Protein AF-A0A971YRK5-F1 (afdb_monomer)

Foldseek 3Di:
DDPPPPVVPLVVVVVVVVVVPDDDDLCVLVVSLVVVLVVLLVVVVVPDDPVLLVVLLVVLVVVLVVVVVVVVVVVVVVVVCCVPPVVDPDDDPSVVSVVVSVVSSVSSVSSSVSSNDDD

Sequence (119 aa):
MMLQCRSRTGWFGFLGFLGSYSDEPQFVFFAFFGFFSFCLVRDLAREMPEEQVMERYQRADSTMLKFYQLLLAALFVLAVLNETIFRIQSVSMKIVEFVIAFLFAFSLILRSYLIYRRD

Secondary structure (DSSP, 8-state):
------HHHHHHHHHHHTT-TTTS-THHHHHHHHHHHHHHHHHHHHHS-HHHHHHHHHHHHHHHHHHHHHHHHHHHHHHHHIIIII-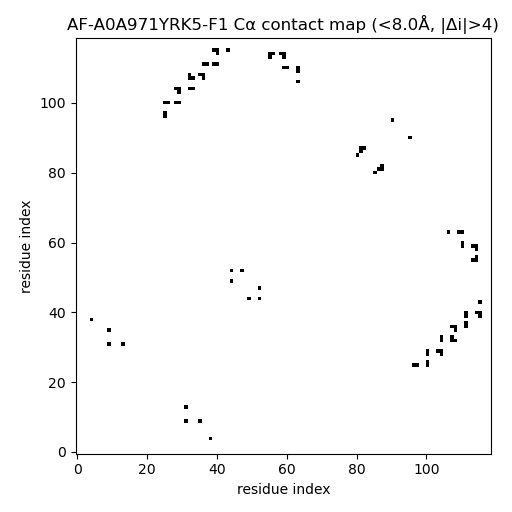-----HHHHHHHHHHHHHHHHHHHHHHHH---

Mean predicted aligned error: 10.76 Å

Solvent-accessible surface area (backbone atoms only — not comparable to full-atom values): 6943 Å² total; per-residue (Å²): 132,84,83,75,83,58,73,68,61,54,56,53,49,56,60,57,53,72,72,5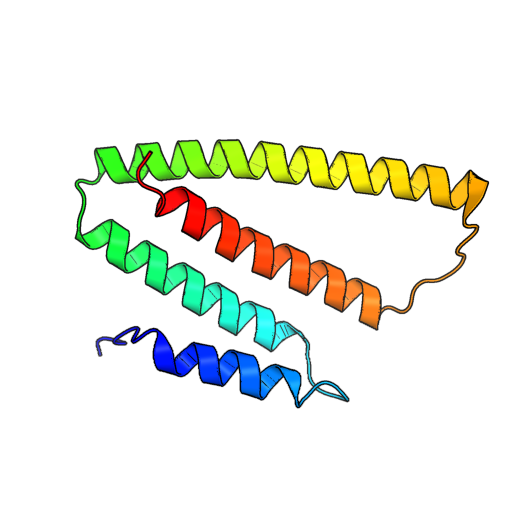5,76,85,86,64,74,72,63,58,56,48,56,54,37,50,53,52,28,50,51,60,47,52,57,53,61,73,77,50,62,68,70,66,50,51,54,33,49,53,53,23,52,56,50,49,51,53,50,52,52,50,51,50,50,52,52,51,51,50,53,58,41,28,77,75,72,66,64,75,87,78,76,62,65,73,57,54,53,47,51,53,48,49,53,52,34,49,51,43,46,50,42,37,47,46,47,66,54,90,124

Structure (mmCIF, N/CA/C/O backbone):
data_AF-A0A971YRK5-F1
#
_entry.id   AF-A0A971YRK5-F1
#
loop_
_atom_site.group_PDB
_atom_site.id
_atom_site.type_symbol
_atom_site.label_atom_id
_atom_site.label_alt_id
_atom_site.label_comp_id
_atom_site.label_asym_id
_atom_site.label_entity_id
_atom_site.label_seq_id
_atom_site.pdbx_PDB_ins_code
_atom_site.Cartn_x
_atom_site.Cartn_y
_atom_site.Cartn_z
_atom_site.occupancy
_atom_site.B_iso_or_equiv
_atom_site.auth_seq_id
_atom_site.auth_comp_id
_atom_site.auth_asym_id
_atom_site.auth_atom_id
_atom_site.pdbx_PDB_model_num
ATOM 1 N N . MET A 1 1 ? 4.372 -17.917 -24.460 1.00 29.80 1 MET A N 1
ATOM 2 C CA . MET A 1 1 ? 3.050 -17.263 -24.574 1.00 29.80 1 MET A CA 1
ATOM 3 C C . MET A 1 1 ? 3.176 -15.868 -23.966 1.00 29.80 1 MET A C 1
ATOM 5 O O . MET A 1 1 ? 3.303 -15.746 -22.756 1.00 29.80 1 MET A O 1
ATOM 9 N N . MET A 1 2 ? 3.331 -14.833 -24.797 1.00 30.42 2 MET A N 1
ATOM 10 C CA . MET A 1 2 ? 3.553 -13.460 -24.324 1.00 30.42 2 MET A CA 1
ATOM 11 C C . MET A 1 2 ? 2.219 -12.876 -23.852 1.00 30.42 2 MET A C 1
ATOM 13 O O . MET A 1 2 ? 1.373 -12.536 -24.672 1.00 30.42 2 MET A O 1
ATOM 17 N N . LEU A 1 3 ? 2.019 -12.771 -22.535 1.00 42.72 3 LEU A N 1
ATOM 18 C CA . LEU A 1 3 ? 0.928 -11.973 -21.973 1.00 42.72 3 LEU A CA 1
ATOM 19 C C . LEU A 1 3 ? 1.206 -10.501 -22.300 1.00 42.72 3 LEU A C 1
ATOM 21 O O . LEU A 1 3 ? 2.028 -9.836 -21.659 1.00 42.72 3 LEU A O 1
ATOM 25 N N . GLN A 1 4 ? 0.563 -10.046 -23.372 1.00 45.22 4 GLN A N 1
ATOM 26 C CA . GLN A 1 4 ? 0.526 -8.666 -23.825 1.00 45.22 4 GLN A CA 1
ATOM 27 C C . GLN A 1 4 ? -0.297 -7.875 -22.808 1.00 45.22 4 GLN A C 1
ATOM 29 O O . GLN A 1 4 ? -1.524 -7.966 -22.776 1.00 45.22 4 GLN A O 1
ATOM 34 N N . CYS A 1 5 ? 0.390 -7.142 -21.932 1.00 53.69 5 CYS A N 1
ATOM 35 C CA . CYS A 1 5 ? -0.228 -6.379 -20.854 1.00 53.69 5 CYS A CA 1
ATOM 36 C C . CYS A 1 5 ? -0.843 -5.085 -21.405 1.00 53.69 5 CYS A C 1
ATOM 38 O O . CYS A 1 5 ? -0.335 -3.981 -21.243 1.00 53.69 5 CYS A O 1
ATOM 40 N N . ARG A 1 6 ? -1.939 -5.232 -22.155 1.00 53.00 6 ARG A N 1
ATOM 41 C CA . ARG A 1 6 ? -2.674 -4.114 -22.748 1.00 53.00 6 ARG A CA 1
ATOM 42 C C . ARG A 1 6 ? -3.538 -3.481 -21.652 1.00 53.00 6 ARG A C 1
ATOM 44 O O . ARG A 1 6 ? -4.535 -4.062 -21.231 1.00 53.00 6 ARG A O 1
ATOM 51 N N . SER A 1 7 ? -3.142 -2.291 -21.198 1.00 56.50 7 SER A N 1
ATOM 52 C CA . SER A 1 7 ? -3.671 -1.576 -20.018 1.00 56.50 7 SER A CA 1
ATOM 53 C C . SER A 1 7 ? -5.200 -1.445 -19.926 1.00 56.50 7 SER A C 1
ATOM 55 O O . SER A 1 7 ? -5.738 -1.320 -18.828 1.00 56.50 7 SER A O 1
ATOM 57 N N . ARG A 1 8 ? -5.925 -1.517 -21.051 1.00 50.97 8 ARG A N 1
ATOM 58 C CA . ARG A 1 8 ? -7.393 -1.420 -21.074 1.00 50.97 8 ARG A CA 1
ATOM 59 C C . ARG A 1 8 ? -8.093 -2.594 -20.397 1.00 50.97 8 ARG A C 1
ATOM 61 O O . ARG A 1 8 ? -9.108 -2.377 -19.747 1.00 50.97 8 ARG A O 1
ATOM 68 N N . THR A 1 9 ? -7.587 -3.818 -20.530 1.00 55.94 9 THR A N 1
ATOM 69 C CA . THR A 1 9 ? -8.362 -5.007 -20.139 1.00 55.94 9 THR A CA 1
ATOM 70 C C . THR A 1 9 ? -8.472 -5.158 -18.630 1.00 55.94 9 THR A C 1
ATOM 72 O O . THR A 1 9 ? -9.519 -5.553 -18.130 1.00 55.94 9 THR A O 1
ATOM 75 N N . GLY A 1 10 ? -7.435 -4.798 -17.876 1.00 57.44 10 GLY A N 1
ATOM 76 C CA . GLY A 1 10 ? -7.557 -4.893 -16.427 1.00 57.44 10 GLY A CA 1
ATOM 77 C C . GLY A 1 10 ? -8.151 -3.668 -15.748 1.00 57.44 10 GLY A C 1
ATOM 78 O O . GLY A 1 10 ? -8.716 -3.846 -14.683 1.00 57.44 10 GLY A O 1
ATOM 79 N N . TRP A 1 11 ? -8.207 -2.485 -16.370 1.00 54.56 11 TRP A N 1
ATOM 80 C CA . TRP A 1 11 ? -9.091 -1.425 -15.854 1.00 54.56 11 TRP A CA 1
ATOM 81 C C . TRP A 1 11 ? -10.559 -1.893 -15.788 1.00 54.56 11 TRP A C 1
ATOM 83 O O . TRP A 1 11 ? -11.249 -1.662 -14.798 1.00 54.56 11 TRP A O 1
ATOM 93 N N . PHE A 1 12 ? -11.012 -2.641 -16.802 1.00 54.62 12 PHE A N 1
ATOM 94 C CA . PHE A 1 12 ? -12.331 -3.284 -16.785 1.00 54.62 12 PHE A CA 1
ATOM 95 C C . PHE A 1 12 ? -12.426 -4.445 -15.788 1.00 54.62 12 PHE A C 1
ATOM 97 O O . PHE A 1 12 ? -13.474 -4.615 -15.174 1.00 54.62 12 PHE A O 1
ATOM 104 N N . GLY A 1 13 ? -11.337 -5.190 -15.567 1.00 57.41 13 GLY A N 1
ATOM 105 C CA . GLY A 1 13 ? -11.248 -6.156 -14.467 1.00 57.41 13 GLY A CA 1
ATOM 106 C C . GLY A 1 13 ? -11.493 -5.494 -13.108 1.00 57.41 13 GLY A C 1
ATOM 107 O O . GLY A 1 13 ? -12.375 -5.920 -12.375 1.00 57.41 13 GLY A O 1
ATOM 108 N N . PHE A 1 14 ? -10.798 -4.391 -12.814 1.00 56.88 14 PHE A N 1
ATOM 109 C CA . PHE A 1 14 ? -10.948 -3.621 -11.574 1.00 56.88 14 PHE A CA 1
ATOM 110 C C . PHE A 1 14 ? -12.379 -3.100 -11.352 1.00 56.88 14 PHE A C 1
ATOM 112 O O . PHE A 1 14 ? -12.919 -3.230 -10.255 1.00 56.88 14 PHE A O 1
ATOM 119 N N . LEU A 1 15 ? -13.019 -2.560 -12.397 1.00 55.59 15 LEU A N 1
ATOM 120 C CA . LEU A 1 15 ? -14.409 -2.089 -12.331 1.00 55.59 15 LEU A CA 1
ATOM 121 C C . LEU A 1 15 ? -15.420 -3.230 -12.139 1.00 55.59 15 LEU A C 1
ATOM 123 O O . LEU A 1 15 ? -16.407 -3.045 -11.432 1.00 55.59 15 LEU A O 1
ATOM 127 N N . GLY A 1 16 ? -15.168 -4.409 -12.718 1.00 55.34 16 GLY A N 1
ATOM 128 C CA . GLY A 1 16 ? -15.984 -5.605 -12.489 1.00 55.34 16 GLY A CA 1
ATOM 129 C C . GLY A 1 16 ? -15.929 -6.106 -11.040 1.00 55.34 16 GLY A C 1
ATOM 130 O O . GLY A 1 16 ? -16.928 -6.604 -10.530 1.00 55.34 16 GLY A O 1
ATOM 131 N N . PHE A 1 17 ? -14.803 -5.908 -10.344 1.00 57.03 17 PHE A N 1
ATOM 132 C CA . PHE A 1 17 ? -14.632 -6.334 -8.948 1.00 57.03 17 PHE A CA 1
ATOM 133 C C . PHE A 1 17 ? -15.313 -5.423 -7.921 1.00 57.03 17 PHE A C 1
ATOM 135 O O . PHE A 1 17 ? -15.726 -5.906 -6.869 1.00 57.03 17 PHE A O 1
ATOM 142 N N . LEU A 1 18 ? -15.509 -4.133 -8.222 1.00 55.44 18 LEU A N 1
ATOM 143 C CA . LEU A 1 18 ? -16.277 -3.224 -7.356 1.00 55.44 18 LEU A CA 1
ATOM 144 C C . LEU A 1 18 ? -17.750 -3.657 -7.198 1.00 55.44 18 LEU A C 1
ATOM 146 O O . LEU A 1 18 ? -18.390 -3.275 -6.222 1.00 55.44 18 LEU A O 1
ATOM 150 N N . GLY A 1 19 ? -18.274 -4.468 -8.126 1.00 50.16 19 GLY A N 1
ATOM 151 C CA . GLY A 1 19 ? -19.641 -4.996 -8.089 1.00 50.16 19 GLY A CA 1
ATOM 152 C C . GLY A 1 19 ? -19.848 -6.264 -7.246 1.00 50.16 19 GLY A C 1
ATOM 153 O O . GLY A 1 19 ? -20.990 -6.555 -6.907 1.00 50.16 19 GLY A O 1
ATOM 154 N N . SER A 1 20 ? -18.791 -7.001 -6.870 1.00 50.06 20 SER A N 1
ATOM 155 C CA . SER A 1 20 ? -18.884 -8.313 -6.181 1.00 50.06 20 SER A CA 1
ATOM 156 C C . SER A 1 20 ? -18.609 -8.217 -4.669 1.00 50.06 20 SER A C 1
ATOM 158 O O . SER A 1 20 ? -17.910 -9.033 -4.075 1.00 50.06 20 SER A O 1
ATOM 160 N N . TYR A 1 21 ? -19.097 -7.154 -4.025 1.00 54.12 21 TYR A N 1
ATOM 161 C CA . TYR A 1 21 ? -18.654 -6.766 -2.677 1.00 54.12 21 TYR A CA 1
ATOM 162 C C . TYR A 1 21 ? -19.354 -7.486 -1.511 1.00 54.12 21 TYR A C 1
ATOM 164 O O . TYR A 1 21 ? -19.055 -7.195 -0.352 1.00 54.12 21 TYR A O 1
ATOM 172 N N . SER A 1 22 ? -20.293 -8.397 -1.781 1.00 55.94 22 SER A N 1
ATOM 173 C CA . SER A 1 22 ? -21.124 -8.969 -0.713 1.00 55.94 22 SER A CA 1
ATOM 174 C C . SER A 1 22 ? -20.543 -10.219 -0.048 1.00 55.94 22 SER A C 1
ATOM 176 O O . SER A 1 22 ? -20.609 -10.287 1.178 1.00 55.94 22 SER A O 1
ATOM 178 N N . ASP A 1 23 ? -19.922 -11.156 -0.783 1.00 58.84 23 ASP A N 1
ATOM 179 C CA . ASP A 1 23 ? -19.609 -12.491 -0.225 1.00 58.84 23 ASP A CA 1
ATOM 180 C C . ASP A 1 23 ? -18.303 -13.156 -0.720 1.00 58.84 23 ASP A C 1
ATOM 182 O O . ASP A 1 23 ? -18.013 -14.291 -0.340 1.00 58.84 23 ASP A O 1
ATOM 186 N N . GLU A 1 24 ? -17.476 -12.484 -1.530 1.00 58.00 24 GLU A N 1
ATOM 187 C CA . GLU A 1 24 ? -16.264 -13.087 -2.111 1.00 58.00 24 GLU A CA 1
ATOM 188 C C . GLU A 1 24 ? -14.951 -12.696 -1.399 1.00 58.00 24 GLU A C 1
ATOM 190 O O . GLU A 1 24 ? -14.825 -11.597 -0.846 1.00 58.00 24 GLU A O 1
ATOM 195 N N . PRO A 1 25 ? -13.936 -13.587 -1.404 1.00 58.22 25 PRO A N 1
ATOM 196 C CA . PRO A 1 25 ? -12.679 -13.365 -0.702 1.00 58.22 25 PRO A CA 1
ATOM 197 C C . PRO A 1 25 ? -11.879 -12.192 -1.285 1.00 58.22 25 PRO A C 1
ATOM 199 O O . PRO A 1 25 ? -11.539 -12.149 -2.468 1.00 58.22 25 PRO A O 1
ATOM 202 N N . GLN A 1 26 ? -11.461 -11.285 -0.402 1.00 61.81 26 GLN A N 1
ATOM 203 C CA . GLN A 1 26 ? -10.731 -10.053 -0.727 1.00 61.81 26 GLN A CA 1
ATOM 204 C C . GLN A 1 26 ? -9.322 -10.288 -1.325 1.00 61.81 26 GLN A C 1
ATOM 206 O O . GLN A 1 26 ? -8.676 -9.353 -1.796 1.00 61.81 26 GLN A O 1
ATOM 211 N N . PHE A 1 27 ? -8.849 -11.540 -1.374 1.00 61.91 27 PHE A N 1
ATOM 212 C CA . PHE A 1 27 ? -7.564 -11.943 -1.965 1.00 61.91 27 PHE A CA 1
ATOM 213 C C . PHE A 1 27 ? -7.468 -11.683 -3.475 1.00 61.91 27 PHE A C 1
ATOM 215 O O . PHE A 1 27 ? -6.369 -11.543 -4.016 1.00 61.91 27 PHE A O 1
ATOM 222 N N . VAL A 1 28 ? -8.600 -11.569 -4.170 1.00 64.50 28 VAL A N 1
ATOM 223 C CA . VAL A 1 28 ? -8.618 -11.312 -5.618 1.00 64.50 28 VAL A CA 1
ATOM 224 C C . VAL A 1 28 ? -8.067 -9.918 -5.953 1.00 64.50 28 VAL A C 1
ATOM 226 O O . VAL A 1 28 ? -7.373 -9.758 -6.959 1.00 64.50 28 VAL A O 1
ATOM 229 N N . PHE A 1 29 ? -8.251 -8.932 -5.064 1.00 64.00 29 PHE A N 1
ATOM 230 C CA . PHE A 1 29 ? -7.629 -7.610 -5.201 1.00 64.00 29 PHE A CA 1
ATOM 231 C C . PHE A 1 29 ? -6.098 -7.690 -5.177 1.00 64.00 29 PHE A C 1
ATOM 233 O O . PHE A 1 29 ? -5.434 -7.040 -5.985 1.00 64.00 29 PHE A O 1
ATOM 240 N N . PHE A 1 30 ? -5.527 -8.531 -4.310 1.00 64.94 30 PHE A N 1
ATOM 241 C CA . PHE A 1 30 ? -4.079 -8.741 -4.246 1.00 64.94 30 PHE A CA 1
ATOM 242 C C . PHE A 1 30 ? -3.534 -9.324 -5.550 1.00 64.94 30 PHE A C 1
ATOM 244 O O . PHE A 1 30 ? -2.542 -8.824 -6.082 1.00 64.94 30 PHE A O 1
ATOM 251 N N . ALA A 1 31 ? -4.196 -10.355 -6.083 1.00 68.06 31 ALA A N 1
ATOM 252 C CA . ALA A 1 31 ? -3.797 -10.984 -7.340 1.00 68.06 31 ALA A CA 1
ATOM 253 C C . ALA A 1 31 ? -3.862 -9.989 -8.508 1.00 68.06 31 ALA A C 1
ATOM 255 O O . ALA A 1 31 ? -2.936 -9.916 -9.318 1.00 68.06 31 ALA A O 1
ATOM 256 N N . PHE A 1 32 ? -4.921 -9.178 -8.556 1.00 69.50 32 PHE A N 1
ATOM 257 C CA . PHE A 1 32 ? -5.110 -8.164 -9.585 1.00 69.50 32 PHE A CA 1
ATOM 258 C C . PHE A 1 32 ? -4.016 -7.083 -9.543 1.00 69.50 32 PHE A C 1
ATOM 260 O O . PHE A 1 32 ? -3.322 -6.859 -10.539 1.00 69.50 32 PHE A O 1
ATOM 267 N N . PHE A 1 33 ? -3.811 -6.437 -8.394 1.00 69.38 33 PHE A N 1
ATOM 268 C CA . PHE A 1 33 ? -2.832 -5.353 -8.277 1.00 69.38 33 PHE A CA 1
ATOM 269 C C . PHE A 1 33 ? -1.382 -5.844 -8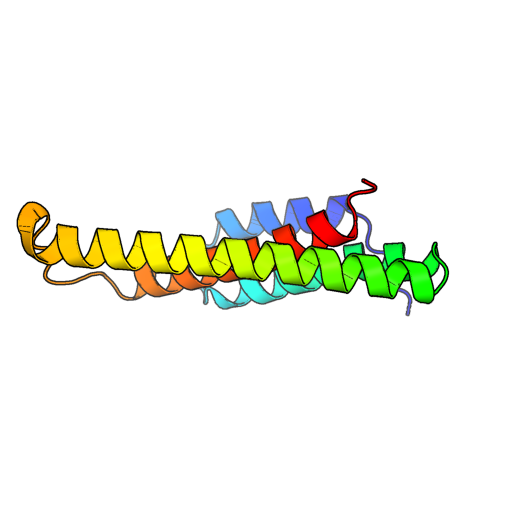.353 1.00 69.38 33 PHE A C 1
ATOM 271 O O . PHE A 1 33 ? -0.540 -5.166 -8.946 1.00 69.38 33 PHE A O 1
ATOM 278 N N . GLY A 1 34 ? -1.096 -7.045 -7.844 1.00 70.50 34 GLY A N 1
ATOM 279 C CA . GLY A 1 34 ? 0.200 -7.701 -8.014 1.00 70.50 34 GLY A CA 1
ATOM 280 C C . GLY A 1 34 ? 0.522 -7.993 -9.478 1.00 70.50 34 GLY A C 1
ATOM 281 O O . GLY A 1 34 ? 1.615 -7.668 -9.944 1.00 70.50 34 GLY A O 1
ATOM 282 N N . PHE A 1 35 ? -0.442 -8.522 -10.236 1.00 70.88 35 PHE A N 1
ATOM 283 C CA . PHE A 1 35 ? -0.271 -8.769 -11.669 1.00 70.88 35 PHE A CA 1
ATOM 284 C C . PHE A 1 35 ? -0.027 -7.470 -12.458 1.00 70.88 35 PHE A C 1
ATOM 286 O O . PHE A 1 35 ? 0.864 -7.412 -13.309 1.00 70.88 35 PHE A O 1
ATOM 293 N N . PHE A 1 36 ? -0.766 -6.402 -12.142 1.00 70.38 36 PHE A N 1
ATOM 294 C CA . PHE A 1 36 ? -0.582 -5.088 -12.768 1.00 70.38 36 PHE A CA 1
ATOM 295 C C . PHE A 1 36 ? 0.780 -4.460 -12.475 1.00 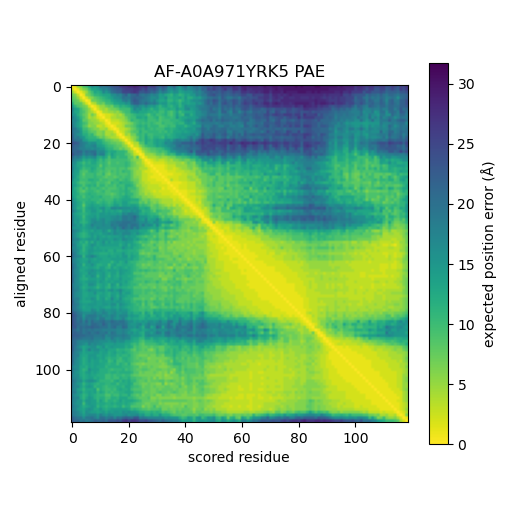70.38 36 PHE A C 1
ATOM 297 O O . PHE A 1 36 ? 1.453 -3.987 -13.395 1.00 70.38 36 PHE A O 1
ATOM 304 N N . SER A 1 37 ? 1.194 -4.488 -11.208 1.00 68.81 37 SER A N 1
ATOM 305 C CA . SER A 1 37 ? 2.516 -4.040 -10.764 1.00 68.81 37 SER A CA 1
ATOM 306 C C . SER A 1 37 ? 3.628 -4.768 -11.524 1.00 68.81 37 SER A C 1
ATOM 308 O O . SER A 1 37 ? 4.514 -4.127 -12.091 1.00 68.81 37 SER A O 1
ATOM 310 N N . PHE A 1 38 ? 3.535 -6.097 -11.619 1.00 69.00 38 PHE A N 1
ATOM 311 C CA . PHE A 1 38 ? 4.514 -6.917 -12.328 1.00 69.00 38 PHE A CA 1
ATOM 312 C C . PHE A 1 38 ? 4.651 -6.520 -13.802 1.00 69.00 38 PHE A C 1
ATOM 314 O O . PHE A 1 38 ? 5.766 -6.387 -14.306 1.00 69.00 38 PHE A O 1
ATOM 321 N N . CYS A 1 39 ? 3.533 -6.295 -14.493 1.00 68.94 39 CYS A N 1
ATOM 322 C CA . CYS A 1 39 ? 3.566 -5.892 -15.894 1.00 68.94 39 CYS A CA 1
ATOM 323 C C . CYS A 1 39 ? 4.219 -4.525 -16.121 1.00 68.94 39 CYS A C 1
ATOM 325 O O . CYS A 1 39 ? 5.053 -4.407 -17.016 1.00 68.94 39 CYS A O 1
ATOM 327 N N . LEU A 1 40 ? 3.884 -3.524 -15.301 1.00 66.88 40 LEU A N 1
ATOM 328 C CA . LEU A 1 40 ? 4.477 -2.184 -15.403 1.00 66.88 40 LEU A CA 1
ATOM 329 C C .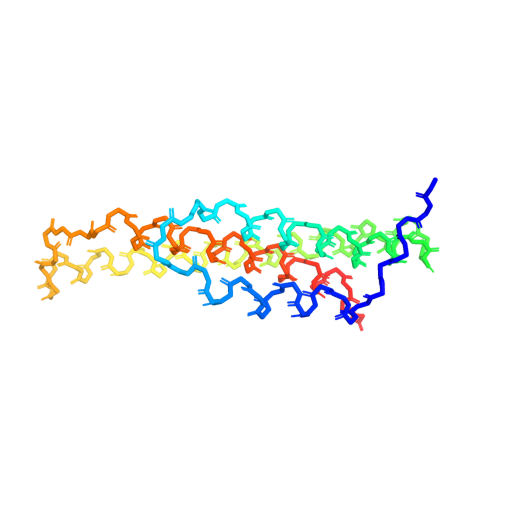 LEU A 1 40 ? 5.995 -2.217 -15.212 1.00 66.88 40 LEU A C 1
ATOM 331 O O . LEU A 1 40 ? 6.744 -1.580 -15.948 1.00 66.88 40 LEU A O 1
ATOM 335 N N . VAL A 1 41 ? 6.446 -2.989 -14.228 1.00 64.94 41 VAL A N 1
ATOM 336 C CA . VAL A 1 41 ? 7.861 -3.111 -13.882 1.00 64.94 41 VAL A CA 1
ATOM 337 C C . VAL A 1 41 ? 8.640 -3.902 -14.940 1.00 64.94 41 VAL A C 1
ATOM 339 O O . VAL A 1 41 ? 9.766 -3.541 -15.283 1.00 64.94 41 VAL A O 1
ATOM 342 N N . ARG A 1 42 ? 8.039 -4.958 -15.503 1.00 67.12 42 ARG A N 1
ATOM 343 C CA . ARG A 1 42 ? 8.664 -5.792 -16.541 1.00 67.12 42 ARG A CA 1
ATOM 344 C C . ARG A 1 42 ? 8.938 -5.020 -17.828 1.00 67.12 42 ARG A C 1
ATOM 346 O O . ARG A 1 42 ? 9.982 -5.229 -18.442 1.00 67.12 42 ARG A O 1
ATOM 353 N N . ASP A 1 43 ? 8.006 -4.172 -18.249 1.00 65.25 43 ASP A N 1
ATOM 354 C CA . ASP A 1 43 ? 8.180 -3.388 -19.472 1.00 65.25 43 ASP A CA 1
ATOM 355 C C . ASP A 1 43 ? 9.307 -2.352 -19.292 1.00 65.25 43 ASP A C 1
ATOM 357 O O . ASP A 1 43 ? 10.136 -2.192 -20.185 1.00 65.25 43 ASP A O 1
ATOM 361 N N . LEU A 1 44 ? 9.453 -1.776 -18.092 1.00 62.78 44 LEU A N 1
ATOM 362 C CA . LEU A 1 44 ? 10.557 -0.867 -17.767 1.00 62.78 44 LEU A CA 1
ATOM 363 C C . LEU A 1 44 ? 11.935 -1.556 -17.780 1.00 62.78 44 LEU A C 1
ATOM 365 O O . LEU A 1 44 ? 12.908 -0.988 -18.272 1.00 62.78 44 LEU A O 1
ATOM 369 N N . ALA A 1 45 ? 12.018 -2.792 -17.274 1.00 61.25 45 ALA A N 1
ATOM 370 C CA . ALA A 1 45 ? 13.256 -3.578 -17.260 1.00 61.25 45 ALA A CA 1
ATOM 371 C C . ALA A 1 45 ? 13.739 -3.980 -18.667 1.00 61.25 45 ALA A C 1
ATOM 373 O O . ALA A 1 45 ? 14.907 -4.312 -18.842 1.00 61.25 45 ALA A O 1
ATOM 374 N N . ARG A 1 46 ? 12.859 -3.956 -19.678 1.00 66.31 46 ARG A N 1
ATOM 375 C CA . ARG A 1 46 ? 13.227 -4.229 -21.078 1.00 66.31 46 ARG A CA 1
ATOM 376 C C . ARG A 1 46 ? 13.824 -3.027 -21.805 1.00 66.31 46 ARG A C 1
ATOM 378 O O . ARG A 1 46 ? 14.492 -3.225 -22.814 1.00 66.31 46 ARG A O 1
ATOM 385 N N . GLU A 1 47 ? 13.563 -1.810 -21.335 1.00 67.94 47 GLU A N 1
ATOM 386 C CA . GLU A 1 47 ? 13.942 -0.574 -22.031 1.00 67.94 47 GLU A CA 1
ATOM 387 C C . GLU A 1 47 ? 15.241 0.058 -21.506 1.00 67.94 47 GLU A C 1
ATOM 389 O O . GLU A 1 47 ? 15.774 0.963 -22.149 1.00 67.94 47 GLU A O 1
ATOM 394 N N . MET A 1 48 ? 15.765 -0.388 -20.358 1.00 65.62 48 MET A N 1
ATOM 395 C CA . MET A 1 48 ? 16.908 0.245 -19.688 1.00 65.62 48 MET A CA 1
ATOM 396 C C . MET A 1 48 ? 18.054 -0.725 -19.365 1.00 65.62 48 MET A C 1
ATOM 398 O O . MET A 1 48 ? 17.807 -1.903 -19.115 1.00 65.62 48 MET A O 1
ATOM 402 N N . PRO A 1 49 ? 19.309 -0.232 -19.332 1.00 76.25 49 PRO A N 1
ATOM 403 C CA . PRO A 1 49 ? 20.460 -1.009 -18.875 1.00 76.25 49 PRO A CA 1
ATOM 404 C C . PRO A 1 49 ? 20.347 -1.349 -17.379 1.00 76.25 49 PRO A C 1
ATOM 406 O O . PRO A 1 49 ? 19.835 -0.552 -16.590 1.00 76.25 49 PRO A O 1
ATOM 409 N N . GLU A 1 50 ? 20.855 -2.521 -16.986 1.00 74.81 50 GLU A N 1
ATOM 410 C CA . GLU A 1 50 ? 20.656 -3.116 -15.650 1.00 74.81 50 GLU A CA 1
ATOM 411 C C . GLU A 1 50 ? 21.096 -2.209 -14.487 1.00 74.81 50 GLU A C 1
ATOM 413 O O . GLU A 1 50 ? 20.426 -2.157 -13.455 1.00 74.81 50 GLU A O 1
ATOM 418 N N . GLU A 1 51 ? 22.171 -1.438 -14.667 1.00 77.25 51 GLU A N 1
ATOM 419 C CA . GLU A 1 51 ? 22.702 -0.512 -13.657 1.00 77.25 51 GLU A CA 1
ATOM 420 C C . GLU A 1 51 ? 21.693 0.593 -13.300 1.00 77.25 51 GLU A C 1
ATOM 422 O O . GLU A 1 51 ? 21.410 0.837 -12.126 1.00 77.25 51 GLU A O 1
ATOM 427 N N . GLN A 1 52 ? 21.062 1.202 -14.311 1.00 75.81 52 GLN A N 1
ATOM 428 C CA . GLN A 1 52 ? 20.053 2.250 -14.107 1.00 75.81 52 GLN A CA 1
ATOM 429 C C . GLN A 1 52 ? 18.757 1.689 -13.517 1.00 75.81 52 GLN A C 1
ATOM 431 O O . GLN A 1 52 ? 18.046 2.382 -12.787 1.00 75.81 52 GLN A O 1
ATOM 436 N N . VAL A 1 53 ? 18.435 0.432 -13.830 1.00 75.44 53 VAL A N 1
ATOM 437 C CA . VAL A 1 53 ? 17.291 -0.261 -13.237 1.00 75.44 53 VAL A CA 1
ATOM 438 C C . VAL A 1 53 ? 17.540 -0.453 -11.740 1.00 75.44 53 VAL A C 1
ATOM 440 O O . VAL A 1 53 ? 16.696 -0.062 -10.933 1.00 75.44 53 VAL A O 1
ATOM 443 N N . MET A 1 54 ? 18.712 -0.963 -11.352 1.00 79.62 54 MET A N 1
ATOM 444 C CA . MET A 1 54 ? 19.061 -1.213 -9.949 1.00 79.62 54 MET A CA 1
ATOM 445 C C . MET A 1 54 ? 18.984 0.055 -9.084 1.00 79.62 54 MET A C 1
ATOM 447 O O . MET A 1 54 ? 18.367 0.033 -8.016 1.00 79.62 54 MET A O 1
ATOM 451 N N . GLU A 1 55 ? 19.536 1.178 -9.551 1.00 82.75 55 GLU A N 1
ATOM 452 C CA . GLU A 1 55 ? 19.474 2.453 -8.818 1.00 82.75 55 GLU A CA 1
ATOM 453 C C . GLU A 1 55 ? 18.032 2.931 -8.588 1.00 82.75 55 GLU A C 1
ATOM 455 O O . GLU A 1 55 ? 17.685 3.413 -7.503 1.00 82.75 55 GLU A O 1
ATOM 460 N N . ARG A 1 56 ? 17.151 2.754 -9.581 1.00 79.25 56 ARG A N 1
ATOM 461 C CA . ARG A 1 56 ? 15.730 3.121 -9.461 1.00 79.25 56 ARG A CA 1
ATOM 462 C C . ARG A 1 56 ? 14.994 2.255 -8.454 1.00 79.25 56 ARG A C 1
ATOM 464 O O . ARG A 1 56 ? 14.197 2.783 -7.679 1.00 79.25 56 ARG A O 1
ATOM 471 N N . TYR A 1 57 ? 15.283 0.956 -8.424 1.00 82.31 57 TYR A N 1
ATOM 472 C CA . TYR A 1 57 ? 14.742 0.065 -7.399 1.00 82.31 57 TYR A CA 1
ATOM 473 C C . TYR A 1 57 ? 15.181 0.488 -6.000 1.00 82.31 57 TYR A C 1
ATOM 475 O O . TYR A 1 57 ? 14.336 0.620 -5.118 1.00 82.31 57 TYR A O 1
ATOM 483 N N . GLN A 1 58 ? 16.469 0.782 -5.805 1.00 85.12 58 GLN A N 1
ATOM 484 C CA . GLN A 1 58 ? 16.979 1.233 -4.508 1.00 85.12 58 GLN A CA 1
ATOM 485 C C . GLN A 1 58 ? 16.328 2.549 -4.061 1.00 85.12 58 GLN A C 1
ATOM 487 O O . GLN A 1 58 ? 15.907 2.685 -2.907 1.00 85.12 58 GLN A O 1
ATOM 492 N N . ARG A 1 59 ? 16.177 3.516 -4.975 1.00 86.06 59 ARG A N 1
ATOM 493 C CA . ARG A 1 59 ? 15.506 4.789 -4.676 1.00 86.06 59 ARG A CA 1
ATOM 494 C C . ARG A 1 59 ? 14.026 4.581 -4.342 1.00 86.06 59 ARG A C 1
ATOM 496 O O . ARG A 1 59 ? 13.542 5.154 -3.358 1.00 86.06 59 ARG A O 1
ATOM 503 N N . ALA A 1 60 ? 13.320 3.755 -5.111 1.00 86.19 60 ALA A N 1
ATOM 504 C CA . ALA A 1 60 ? 11.923 3.422 -4.850 1.00 86.19 60 ALA A CA 1
ATOM 505 C C . ALA A 1 60 ? 11.761 2.727 -3.492 1.00 86.19 60 ALA A C 1
ATOM 507 O O . ALA A 1 60 ? 10.913 3.139 -2.702 1.00 86.19 60 ALA A O 1
ATOM 508 N N . ASP A 1 61 ? 12.622 1.763 -3.167 1.00 86.44 61 ASP A N 1
ATOM 509 C CA . ASP A 1 61 ? 12.594 1.047 -1.890 1.00 86.44 61 ASP A CA 1
ATOM 510 C C . ASP A 1 61 ? 12.886 1.985 -0.710 1.00 86.44 61 ASP A C 1
ATOM 512 O O . ASP A 1 61 ? 12.175 1.949 0.296 1.00 86.44 61 ASP A O 1
ATOM 516 N N . SER A 1 62 ? 13.835 2.918 -0.850 1.00 87.75 62 SER A N 1
ATOM 517 C CA . SER A 1 62 ? 14.094 3.937 0.180 1.00 87.75 62 SER A CA 1
ATOM 518 C C . SER A 1 62 ? 12.884 4.851 0.430 1.00 87.75 62 SER A C 1
ATOM 520 O O . SER A 1 62 ? 12.595 5.229 1.567 1.00 87.75 62 SER A O 1
ATOM 522 N N . THR A 1 63 ? 12.134 5.182 -0.624 1.00 88.12 63 THR A N 1
ATOM 523 C CA . THR A 1 63 ? 10.915 5.994 -0.526 1.00 88.12 63 THR A CA 1
ATOM 524 C C . THR A 1 63 ? 9.771 5.190 0.089 1.00 88.12 63 THR A C 1
ATOM 526 O O . THR A 1 63 ? 9.048 5.704 0.942 1.00 88.12 63 THR A O 1
ATOM 529 N N . MET A 1 64 ? 9.647 3.911 -0.272 1.00 89.94 64 MET A N 1
ATOM 530 C CA . MET A 1 64 ? 8.680 2.994 0.330 1.00 89.94 64 MET A CA 1
ATOM 531 C C . MET A 1 64 ? 8.936 2.804 1.827 1.00 89.94 64 MET A C 1
ATOM 533 O O . MET A 1 64 ? 7.985 2.795 2.604 1.00 89.94 64 MET A O 1
ATOM 537 N N . LEU A 1 65 ? 10.198 2.738 2.262 1.00 89.69 65 LEU A N 1
ATOM 538 C CA . LEU A 1 65 ? 10.537 2.696 3.688 1.00 89.69 65 LEU A CA 1
ATOM 539 C C . LEU A 1 65 ? 10.033 3.938 4.432 1.00 89.69 65 LEU A C 1
ATOM 541 O O . LEU A 1 65 ? 9.404 3.799 5.480 1.00 89.69 65 LEU A O 1
ATOM 545 N N . LYS A 1 66 ? 10.230 5.140 3.874 1.00 91.19 66 LYS A N 1
ATOM 546 C CA . LYS A 1 66 ? 9.689 6.384 4.457 1.00 91.19 66 LYS A CA 1
ATOM 547 C C . LYS A 1 66 ? 8.161 6.365 4.517 1.00 91.19 66 LYS A C 1
ATOM 549 O O . LYS A 1 66 ? 7.582 6.787 5.515 1.00 91.19 66 LYS A O 1
ATOM 554 N N . PHE A 1 67 ? 7.506 5.851 3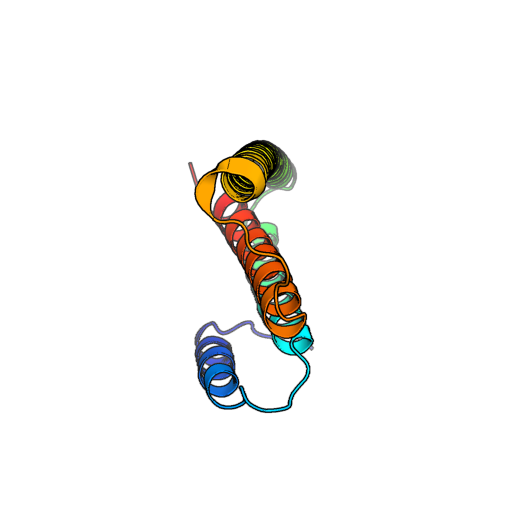.475 1.00 88.75 67 PHE A N 1
ATOM 555 C CA . PHE A 1 67 ? 6.054 5.672 3.458 1.00 88.75 67 PHE A CA 1
ATOM 556 C C . PHE A 1 67 ? 5.585 4.734 4.579 1.00 88.75 67 PHE A C 1
ATOM 558 O O . PHE A 1 67 ? 4.681 5.094 5.330 1.00 88.75 67 PHE A O 1
ATOM 565 N N . TYR A 1 68 ? 6.225 3.574 4.754 1.00 88.94 68 TYR A N 1
ATOM 566 C CA . TYR A 1 68 ? 5.879 2.641 5.830 1.00 88.94 68 TYR A CA 1
ATOM 567 C C . TYR A 1 68 ? 6.154 3.214 7.223 1.00 88.94 68 TYR A C 1
ATOM 569 O O . TYR A 1 68 ? 5.359 2.993 8.134 1.00 88.94 68 TYR A O 1
ATOM 577 N N . GLN A 1 69 ? 7.229 3.986 7.393 1.00 91.75 69 GLN A N 1
ATOM 578 C CA . GLN A 1 69 ? 7.507 4.697 8.644 1.00 91.75 69 GLN A CA 1
ATOM 579 C C . GLN A 1 69 ? 6.407 5.714 8.976 1.00 91.75 69 GLN A C 1
ATOM 581 O O . GLN A 1 69 ? 5.928 5.746 10.108 1.00 91.75 69 GLN A O 1
ATOM 586 N N . LEU A 1 70 ? 5.967 6.506 7.992 1.00 92.62 70 LEU A N 1
ATOM 587 C CA . LEU A 1 70 ? 4.858 7.449 8.164 1.00 92.62 70 LEU A CA 1
ATOM 588 C C . LEU A 1 70 ? 3.539 6.735 8.467 1.00 92.62 70 LEU A C 1
ATOM 590 O O . LEU A 1 70 ? 2.803 7.167 9.352 1.00 92.62 70 LEU A O 1
ATOM 594 N N . LEU A 1 71 ? 3.254 5.632 7.772 1.00 91.50 71 LEU A N 1
ATOM 595 C CA . LEU A 1 71 ? 2.067 4.816 8.015 1.00 91.50 71 LEU A CA 1
ATOM 596 C C . LEU A 1 71 ? 2.061 4.259 9.445 1.00 91.50 71 LEU A C 1
ATOM 598 O O . LEU A 1 71 ? 1.046 4.346 10.132 1.00 91.50 71 LEU A O 1
ATOM 602 N N . LEU A 1 72 ? 3.199 3.739 9.912 1.00 91.31 72 LEU A N 1
ATOM 603 C CA . LEU A 1 72 ? 3.351 3.242 11.277 1.00 91.31 72 LEU A CA 1
ATOM 604 C C . LEU A 1 72 ? 3.157 4.361 12.308 1.00 91.31 72 LEU A C 1
ATOM 606 O O . LEU A 1 72 ? 2.442 4.168 13.289 1.00 91.31 72 LEU A O 1
ATOM 610 N N . ALA A 1 73 ? 3.740 5.539 12.072 1.00 93.50 73 ALA A N 1
ATOM 611 C CA . ALA A 1 73 ? 3.557 6.699 12.939 1.00 93.50 73 ALA A CA 1
ATOM 612 C C . ALA A 1 73 ? 2.083 7.141 12.998 1.00 93.50 73 ALA A C 1
ATOM 614 O O . ALA A 1 73 ? 1.562 7.403 14.080 1.00 93.50 73 ALA A O 1
ATOM 615 N N . ALA A 1 74 ? 1.386 7.163 11.858 1.00 92.19 74 ALA A N 1
ATOM 616 C CA . ALA A 1 74 ? -0.036 7.489 11.796 1.00 92.19 74 ALA A CA 1
ATOM 617 C C . ALA A 1 74 ? -0.901 6.459 12.541 1.00 92.19 74 ALA A C 1
ATOM 619 O O . ALA A 1 74 ? -1.790 6.844 13.299 1.00 92.19 74 ALA A O 1
ATOM 620 N N . LEU A 1 75 ? -0.618 5.161 12.380 1.00 90.31 75 LEU A N 1
ATOM 621 C CA . LEU A 1 75 ? -1.299 4.093 13.120 1.00 90.31 75 LEU A CA 1
ATOM 622 C C . LEU A 1 75 ? -1.062 4.204 14.627 1.00 90.31 75 LEU A C 1
ATOM 624 O O . LEU A 1 75 ? -1.998 4.032 15.403 1.00 90.31 75 LEU A O 1
ATOM 628 N N . PHE A 1 76 ? 0.161 4.536 15.045 1.00 91.00 76 PHE A N 1
ATOM 629 C CA . PHE A 1 76 ? 0.483 4.753 16.453 1.00 91.00 76 PHE A CA 1
ATOM 630 C C . PHE A 1 76 ? -0.296 5.938 17.035 1.00 91.00 76 PHE A C 1
ATOM 632 O O . PHE A 1 76 ? -0.919 5.813 18.087 1.00 91.00 76 PHE A O 1
ATOM 639 N N . VAL A 1 77 ? -0.330 7.067 16.322 1.00 92.06 77 VAL A N 1
ATOM 640 C CA . VAL A 1 77 ? -1.127 8.237 16.716 1.00 92.06 77 VAL A CA 1
ATOM 641 C C . VAL A 1 77 ? -2.608 7.867 16.819 1.00 92.06 77 VAL A C 1
ATOM 643 O O . VAL A 1 77 ? -3.237 8.164 17.830 1.00 92.06 77 VAL A O 1
ATOM 646 N N . LEU A 1 78 ? -3.162 7.153 15.835 1.00 88.25 78 LEU A N 1
ATOM 647 C CA . LEU A 1 78 ? -4.549 6.681 15.879 1.00 88.25 78 LEU A CA 1
ATOM 648 C C . LEU A 1 78 ? -4.821 5.742 17.059 1.00 88.25 78 LEU A C 1
ATOM 650 O O . LEU A 1 78 ? -5.878 5.855 17.672 1.00 88.25 78 LEU A O 1
ATOM 654 N N . ALA A 1 79 ? -3.885 4.857 17.409 1.00 86.38 79 ALA A N 1
ATOM 655 C CA . ALA A 1 79 ? -4.017 3.979 18.570 1.00 86.38 79 ALA A CA 1
ATOM 656 C C . ALA A 1 79 ? -4.086 4.784 19.880 1.00 86.38 79 ALA A C 1
ATOM 658 O O . ALA A 1 79 ? -4.988 4.564 20.688 1.00 86.38 79 ALA A O 1
ATOM 659 N N . VAL A 1 80 ? -3.210 5.781 20.045 1.0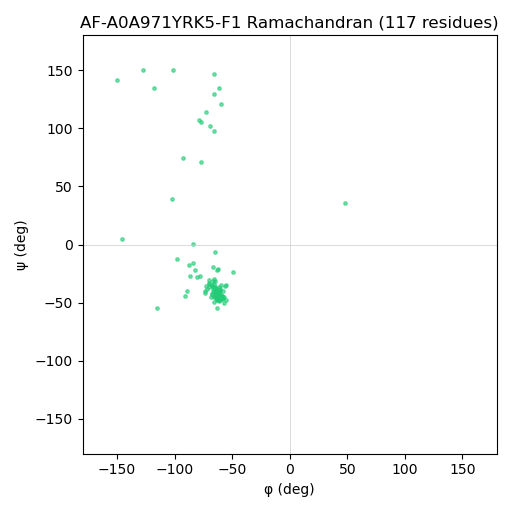0 89.00 80 VAL A N 1
ATOM 660 C CA . VAL A 1 80 ? -3.221 6.688 21.208 1.00 89.00 80 VAL A CA 1
ATOM 661 C C . VAL A 1 80 ? -4.509 7.521 21.257 1.00 89.00 80 VAL A C 1
ATOM 663 O O . VAL A 1 80 ? -5.119 7.677 22.319 1.00 89.00 80 VAL A O 1
ATOM 666 N N . LEU A 1 81 ? -4.973 8.037 20.113 1.00 88.38 81 LEU A N 1
ATOM 667 C CA . LEU A 1 81 ? -6.258 8.737 20.041 1.00 88.38 81 LEU A CA 1
ATOM 668 C C . LEU A 1 81 ? -7.444 7.805 20.313 1.00 88.38 81 LEU A C 1
ATOM 670 O O . LEU A 1 81 ? -8.470 8.261 20.816 1.00 88.38 81 LEU A O 1
ATOM 674 N N . ASN A 1 82 ? -7.341 6.518 19.984 1.00 87.19 82 ASN A N 1
ATOM 675 C CA . ASN A 1 82 ? -8.414 5.575 20.255 1.00 87.19 82 ASN A CA 1
ATOM 676 C C . ASN A 1 82 ? -8.604 5.354 21.756 1.00 87.19 82 ASN A C 1
ATOM 678 O O . ASN A 1 82 ? -9.738 5.379 22.230 1.00 87.19 82 ASN A O 1
ATOM 682 N N . GLU A 1 83 ? -7.516 5.209 22.513 1.00 83.00 83 GLU A N 1
ATOM 683 C CA . GLU A 1 83 ? -7.602 5.079 23.972 1.00 83.00 83 GLU A CA 1
ATOM 684 C C . GLU A 1 83 ? -8.133 6.349 24.650 1.00 83.00 83 GLU A C 1
ATOM 686 O O . GLU A 1 83 ? -8.859 6.273 25.641 1.00 83.00 83 GLU A O 1
ATOM 691 N N . THR A 1 84 ? -7.810 7.524 24.106 1.00 80.50 84 THR A N 1
ATOM 692 C CA . THR A 1 84 ? -8.132 8.810 24.742 1.00 80.50 84 THR A CA 1
ATOM 693 C C . THR A 1 84 ? -9.483 9.391 24.314 1.00 80.50 84 THR A C 1
ATOM 695 O O . THR A 1 84 ? -10.248 9.843 25.168 1.00 80.50 84 THR A O 1
ATOM 698 N N . ILE A 1 85 ? -9.797 9.371 23.014 1.00 81.00 85 ILE A N 1
ATOM 699 C CA . ILE A 1 85 ? -10.925 10.101 22.410 1.00 81.00 85 ILE A CA 1
ATOM 700 C C . ILE A 1 85 ? -11.971 9.148 21.828 1.00 81.00 85 ILE A C 1
ATOM 702 O O . ILE A 1 85 ? -13.146 9.254 22.176 1.00 81.00 85 ILE A O 1
ATOM 706 N N . PHE A 1 86 ? -11.576 8.232 20.937 1.00 80.69 86 PHE A N 1
ATOM 707 C CA . PHE A 1 86 ? -12.554 7.482 20.135 1.00 80.69 86 PHE A CA 1
ATOM 708 C C . PHE A 1 86 ? -13.200 6.303 20.878 1.00 80.69 86 PHE A C 1
ATOM 710 O O . PHE A 1 86 ? -14.341 5.959 20.575 1.00 80.69 86 PHE A O 1
ATOM 717 N N . ARG A 1 87 ? -12.504 5.701 21.854 1.00 81.44 87 ARG A N 1
ATOM 718 C CA . ARG A 1 87 ? -12.972 4.570 22.681 1.00 81.44 87 ARG A CA 1
ATOM 719 C C . ARG A 1 87 ? -13.588 3.420 21.870 1.00 81.44 87 ARG A C 1
ATOM 721 O O . ARG A 1 87 ? -14.544 2.780 22.312 1.00 81.44 87 ARG A O 1
ATOM 728 N N . ILE A 1 88 ? -13.053 3.142 20.683 1.00 79.31 88 ILE A N 1
ATOM 729 C CA . ILE A 1 88 ? -13.538 2.062 19.820 1.00 79.31 88 ILE A CA 1
ATOM 730 C C . ILE A 1 88 ? -13.103 0.735 20.445 1.00 79.31 88 ILE A C 1
ATOM 732 O O . ILE A 1 88 ? -11.910 0.442 20.522 1.00 79.31 88 ILE A O 1
ATOM 736 N N . GLN A 1 89 ? -14.076 -0.060 20.897 1.00 74.69 89 GLN A N 1
ATOM 737 C CA . GLN A 1 89 ? -13.837 -1.351 21.557 1.00 74.69 89 GLN A CA 1
ATOM 738 C C . GLN A 1 89 ? -13.697 -2.522 20.582 1.00 74.69 89 GLN A C 1
ATOM 740 O O . GLN A 1 89 ? -13.054 -3.516 20.904 1.00 74.69 89 GLN A O 1
ATOM 745 N N . SER A 1 90 ? -14.310 -2.438 19.401 1.00 78.00 90 SER A N 1
ATOM 746 C CA . SER A 1 90 ? -14.210 -3.493 18.396 1.00 78.00 90 SER A CA 1
ATOM 747 C C . SER A 1 90 ? -14.313 -2.923 16.988 1.00 78.00 90 SER A C 1
ATOM 749 O O . SER A 1 90 ? -15.075 -1.994 16.721 1.00 78.00 90 SER A O 1
ATOM 751 N N . VAL A 1 91 ? -13.520 -3.493 16.087 1.00 81.31 91 VAL A N 1
ATOM 752 C CA . VAL A 1 91 ? -13.563 -3.226 14.650 1.00 81.31 91 VAL A CA 1
ATOM 753 C C . VAL A 1 91 ? -13.914 -4.541 13.971 1.00 81.31 91 VAL A C 1
ATOM 755 O O . VAL A 1 91 ? -13.370 -5.588 14.318 1.00 81.31 91 VAL A O 1
ATOM 758 N N . SER A 1 92 ? -14.843 -4.502 13.016 1.00 85.00 92 SER A N 1
ATOM 759 C CA . SER A 1 92 ? -15.212 -5.696 12.257 1.00 85.00 92 SER A CA 1
ATOM 760 C C . SER A 1 92 ? -14.007 -6.241 11.491 1.00 85.00 92 SER A C 1
ATOM 762 O O . SER A 1 92 ? -13.318 -5.485 10.803 1.00 85.00 92 SER A O 1
ATOM 764 N N . MET A 1 93 ? -13.795 -7.558 11.549 1.00 78.94 93 MET A N 1
ATOM 765 C CA . MET A 1 93 ? -12.694 -8.223 10.843 1.00 78.94 93 MET A CA 1
ATOM 766 C C . MET A 1 93 ? -12.711 -7.923 9.337 1.00 78.94 93 MET A C 1
ATOM 768 O O . MET A 1 93 ? -11.662 -7.682 8.752 1.00 78.94 93 MET A O 1
ATOM 772 N N . LYS A 1 94 ? -13.902 -7.793 8.730 1.00 75.25 94 LYS A N 1
ATOM 773 C CA . LYS A 1 94 ? -14.054 -7.437 7.307 1.00 75.25 94 LYS A CA 1
ATOM 774 C C . LYS A 1 94 ? -13.425 -6.082 6.955 1.00 75.25 94 LYS A C 1
ATOM 776 O O . LYS A 1 94 ? -12.913 -5.910 5.852 1.00 75.25 94 LYS A O 1
ATOM 781 N N . ILE A 1 95 ? -13.481 -5.118 7.880 1.00 78.31 95 ILE A N 1
ATOM 782 C CA . ILE A 1 95 ? -12.890 -3.782 7.703 1.00 78.31 95 ILE A CA 1
ATOM 783 C C . ILE A 1 95 ? -11.369 -3.876 7.819 1.00 78.31 95 ILE A C 1
ATOM 785 O O . ILE A 1 95 ? -10.659 -3.270 7.022 1.00 78.31 95 ILE A O 1
ATOM 789 N N . VAL A 1 96 ? -10.870 -4.654 8.783 1.00 81.00 96 VAL A N 1
ATOM 790 C CA . VAL A 1 96 ? -9.429 -4.871 8.974 1.00 81.00 96 VAL A CA 1
ATOM 791 C C . VAL A 1 96 ? -8.818 -5.534 7.741 1.00 81.00 96 VAL A C 1
ATOM 793 O O . VAL A 1 96 ? -7.829 -5.033 7.208 1.00 81.00 96 VAL A O 1
ATOM 796 N N . GLU A 1 97 ? -9.439 -6.608 7.250 1.00 76.75 97 GLU A N 1
ATOM 797 C CA . GLU A 1 97 ? -9.021 -7.294 6.023 1.00 76.75 97 GLU A CA 1
ATOM 798 C C . GLU A 1 97 ? -8.998 -6.331 4.832 1.00 76.75 97 GLU A C 1
ATOM 800 O O . GLU A 1 97 ? -7.992 -6.260 4.122 1.00 76.75 97 GLU A O 1
ATOM 805 N N . PHE A 1 98 ? -10.044 -5.510 4.677 1.00 77.38 98 PHE A N 1
ATOM 806 C CA . PHE A 1 98 ? -10.124 -4.555 3.577 1.00 77.38 98 PHE A CA 1
ATOM 807 C C . PHE A 1 98 ? -9.014 -3.502 3.649 1.00 77.38 98 PHE A C 1
ATOM 809 O O . PHE A 1 98 ? -8.370 -3.216 2.641 1.00 77.38 98 PHE A O 1
ATOM 816 N N . VAL A 1 99 ? -8.755 -2.941 4.833 1.00 81.94 99 VAL A N 1
ATOM 817 C CA . VAL A 1 99 ? -7.701 -1.934 5.029 1.00 81.94 99 VAL A CA 1
ATOM 818 C C . VAL A 1 99 ? -6.323 -2.524 4.735 1.00 81.94 99 VAL A C 1
ATOM 820 O O . VAL A 1 99 ? -5.525 -1.886 4.047 1.00 81.94 99 VAL A O 1
ATOM 823 N N . ILE A 1 100 ? -6.045 -3.748 5.194 1.00 83.00 100 ILE A N 1
ATOM 824 C CA . ILE A 1 100 ? -4.778 -4.439 4.908 1.00 83.00 100 ILE A CA 1
ATOM 825 C C . ILE A 1 100 ? -4.639 -4.692 3.403 1.00 83.00 100 ILE A C 1
ATOM 827 O O . ILE A 1 100 ? -3.592 -4.392 2.824 1.00 83.00 100 ILE A O 1
ATOM 831 N N . ALA A 1 101 ? -5.695 -5.196 2.761 1.00 77.25 101 ALA A N 1
ATOM 832 C CA . ALA A 1 101 ? -5.715 -5.454 1.326 1.00 77.25 101 ALA A CA 1
ATOM 833 C C . ALA A 1 101 ? -5.483 -4.188 0.507 1.00 77.25 101 ALA A C 1
ATOM 835 O O . ALA A 1 101 ? -4.654 -4.172 -0.407 1.00 77.25 101 ALA A O 1
ATOM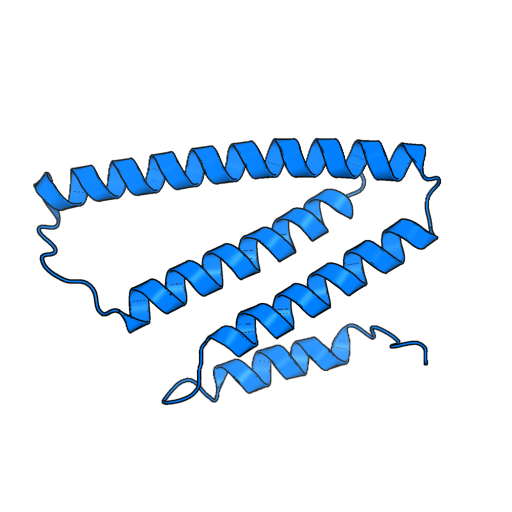 836 N N . PHE A 1 102 ? -6.164 -3.109 0.878 1.00 79.12 102 PHE A N 1
ATOM 837 C CA . PHE A 1 102 ? -6.014 -1.811 0.247 1.00 79.12 102 PHE A CA 1
ATOM 838 C C . PHE A 1 102 ? -4.593 -1.260 0.408 1.00 79.12 102 PHE A C 1
ATOM 840 O O . PHE A 1 102 ? -3.984 -0.852 -0.581 1.00 79.12 102 PHE A O 1
ATOM 847 N N . LEU A 1 103 ? -4.033 -1.284 1.622 1.00 84.69 103 LEU A N 1
ATOM 848 C CA . LEU A 1 103 ? -2.677 -0.792 1.886 1.00 84.69 103 LEU A CA 1
ATOM 849 C C . LEU A 1 103 ? -1.618 -1.583 1.115 1.00 84.69 103 LEU A C 1
ATOM 851 O O . LEU A 1 103 ? -0.677 -0.992 0.586 1.00 84.69 103 LEU A O 1
ATOM 855 N N . PHE A 1 104 ? -1.781 -2.902 1.019 1.00 81.25 104 PHE A N 1
ATOM 856 C CA . PHE A 1 104 ? -0.871 -3.751 0.258 1.00 81.25 104 PHE A CA 1
ATOM 857 C C . PHE A 1 104 ? -0.974 -3.506 -1.251 1.00 81.25 104 PHE A C 1
ATOM 859 O O . PHE A 1 104 ? 0.034 -3.354 -1.937 1.00 81.25 104 PHE A O 1
ATOM 866 N N . ALA A 1 105 ? -2.191 -3.419 -1.787 1.00 78.12 105 ALA A N 1
ATOM 867 C CA . ALA A 1 105 ? -2.400 -3.069 -3.187 1.00 78.12 105 ALA A CA 1
ATOM 868 C C . ALA A 1 105 ? -1.792 -1.698 -3.517 1.00 78.12 105 ALA A C 1
ATOM 870 O O . ALA A 1 105 ? -1.050 -1.551 -4.490 1.00 78.12 105 ALA A O 1
ATOM 871 N N . PHE A 1 106 ? -2.062 -0.704 -2.671 1.00 81.44 106 PHE A N 1
ATOM 872 C CA . PHE A 1 106 ? -1.535 0.643 -2.826 1.00 81.44 106 PHE A CA 1
ATOM 873 C C . PHE A 1 106 ? -0.006 0.666 -2.769 1.00 81.44 106 PHE A C 1
ATOM 875 O O . PHE A 1 106 ? 0.615 1.344 -3.586 1.00 81.44 106 PHE A O 1
ATOM 882 N N . SER A 1 107 ? 0.618 -0.104 -1.872 1.00 83.19 107 SER A N 1
ATOM 883 C CA . SER A 1 107 ? 2.078 -0.150 -1.757 1.00 83.19 107 SER A CA 1
ATOM 884 C C . SER A 1 107 ? 2.745 -0.736 -3.005 1.00 83.19 107 SER A C 1
ATOM 886 O O . SER A 1 107 ? 3.765 -0.211 -3.458 1.00 83.19 107 SER A O 1
ATOM 888 N N . LEU A 1 108 ? 2.143 -1.759 -3.621 1.00 79.19 108 LEU A N 1
ATOM 889 C CA . LEU A 1 108 ? 2.618 -2.334 -4.882 1.00 79.19 108 LEU A CA 1
ATOM 890 C C . LEU A 1 108 ? 2.511 -1.349 -6.049 1.00 79.19 108 LEU A C 1
ATOM 892 O O . LEU A 1 108 ? 3.462 -1.195 -6.824 1.00 79.19 108 LEU A O 1
ATOM 896 N N . ILE A 1 109 ? 1.375 -0.657 -6.165 1.00 78.56 109 ILE A N 1
ATOM 897 C CA . ILE A 1 109 ? 1.168 0.366 -7.198 1.00 78.56 109 ILE A CA 1
ATOM 898 C C . ILE A 1 109 ? 2.148 1.520 -6.995 1.00 78.56 109 ILE A C 1
ATOM 900 O O . ILE A 1 109 ? 2.818 1.919 -7.945 1.00 78.56 109 ILE A O 1
ATOM 904 N N . LEU A 1 110 ? 2.271 2.024 -5.765 1.00 82.06 110 LEU A N 1
ATOM 905 C CA . LEU A 1 110 ? 3.149 3.141 -5.434 1.00 82.06 110 LEU A CA 1
ATOM 906 C C . LEU A 1 110 ? 4.610 2.794 -5.721 1.00 82.06 110 LEU A C 1
ATOM 908 O O . LEU A 1 110 ? 5.295 3.572 -6.380 1.00 82.06 110 LEU A O 1
ATOM 912 N N . ARG A 1 111 ? 5.075 1.608 -5.309 1.00 82.25 111 ARG A N 1
ATOM 913 C CA . ARG A 1 111 ? 6.432 1.134 -5.615 1.00 82.25 111 ARG A CA 1
ATOM 914 C C . ARG A 1 111 ? 6.668 1.059 -7.122 1.00 82.25 111 ARG A C 1
ATOM 916 O O . ARG A 1 111 ? 7.675 1.563 -7.606 1.00 82.25 111 ARG A O 1
ATOM 923 N N . SER A 1 112 ? 5.724 0.488 -7.869 1.00 76.50 112 SER A N 1
ATOM 924 C CA . SER A 1 112 ? 5.819 0.382 -9.335 1.00 76.50 112 SER A CA 1
ATOM 925 C C . SER A 1 112 ? 5.853 1.754 -10.002 1.00 76.50 112 SER A C 1
ATOM 927 O O . SER A 1 112 ? 6.646 1.982 -10.912 1.00 76.50 112 SER A O 1
ATOM 929 N N . TYR A 1 113 ? 5.029 2.683 -9.521 1.00 79.12 113 TYR A N 1
ATOM 930 C CA . TYR A 1 113 ? 5.007 4.063 -9.984 1.00 79.12 113 TYR A CA 1
ATOM 931 C C . TYR A 1 113 ? 6.330 4.781 -9.698 1.00 79.12 113 TYR A C 1
ATOM 933 O O . TYR A 1 113 ? 6.852 5.459 -10.578 1.00 79.12 113 TYR A O 1
ATOM 941 N N . LEU A 1 114 ? 6.902 4.604 -8.505 1.00 81.00 114 LEU A N 1
ATOM 942 C CA . LEU A 1 114 ? 8.193 5.188 -8.132 1.00 81.00 114 LEU A CA 1
ATOM 943 C C . LEU A 1 114 ? 9.349 4.634 -8.971 1.00 81.00 114 LEU A C 1
ATOM 945 O O . LEU A 1 114 ? 10.252 5.388 -9.316 1.00 81.00 114 LEU A O 1
ATOM 949 N N . ILE A 1 115 ? 9.307 3.347 -9.323 1.00 79.06 115 ILE A N 1
ATOM 950 C CA . ILE A 1 115 ? 10.286 2.723 -10.225 1.00 79.06 115 ILE A CA 1
ATOM 951 C C . ILE A 1 115 ? 10.135 3.282 -11.653 1.00 79.06 115 ILE A C 1
ATOM 953 O O . ILE A 1 115 ? 11.130 3.588 -12.313 1.00 79.06 115 ILE A O 1
ATOM 957 N N . TYR A 1 116 ? 8.893 3.442 -12.126 1.00 70.88 116 TYR A N 1
ATOM 958 C CA . TYR A 1 116 ? 8.583 3.960 -13.463 1.00 70.88 116 TYR A CA 1
ATOM 959 C C . TYR A 1 116 ? 8.901 5.454 -13.620 1.00 70.88 116 TYR A C 1
ATOM 961 O O . TYR A 1 116 ? 9.348 5.888 -14.687 1.00 70.88 116 TYR A O 1
ATOM 969 N N . ARG A 1 117 ? 8.678 6.254 -12.572 1.00 72.44 117 ARG A N 1
ATOM 970 C CA . ARG A 1 117 ? 8.875 7.705 -12.600 1.00 72.44 117 ARG A CA 1
ATOM 971 C C . ARG A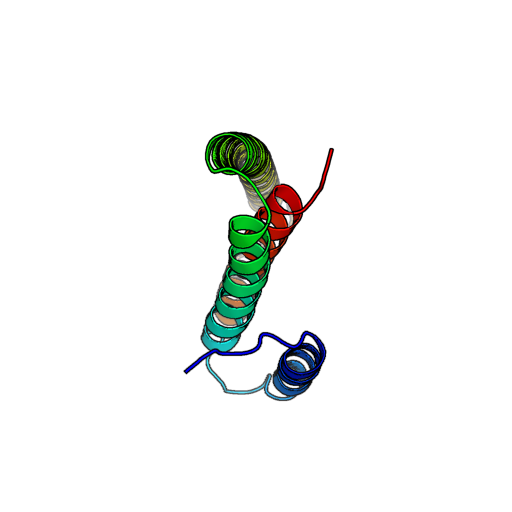 1 117 ? 10.332 8.043 -12.934 1.00 72.44 117 ARG A C 1
ATOM 973 O O . ARG A 1 117 ? 11.269 7.632 -12.259 1.00 72.44 117 ARG A O 1
ATOM 980 N N . ARG A 1 118 ? 10.498 8.792 -14.023 1.00 59.03 118 ARG A N 1
ATOM 981 C CA . ARG A 1 118 ? 11.776 9.245 -14.579 1.00 59.03 118 ARG A CA 1
ATOM 982 C C . ARG A 1 118 ? 12.106 10.624 -13.998 1.00 59.03 118 ARG A C 1
ATOM 984 O O . ARG A 1 118 ? 11.931 11.614 -14.697 1.00 59.03 118 ARG A O 1
ATOM 991 N N . ASP A 1 119 ? 12.513 10.662 -12.730 1.00 53.50 119 ASP A N 1
ATOM 992 C CA . ASP A 1 119 ? 13.153 11.843 -12.123 1.00 53.50 119 ASP A CA 1
ATOM 993 C C . ASP A 1 119 ? 14.679 11.653 -12.098 1.00 53.50 119 ASP A C 1
ATOM 995 O O . ASP A 1 119 ? 15.154 10.670 -11.469 1.00 53.50 119 ASP A O 1
#

Radius of gyration: 17.85 Å; Cα contacts (8 Å, |Δi|>4): 48; chains: 1; bounding box: 44×29×49 Å

pLDDT: mean 72.87, std 13.84, range [29.8, 93.5]